Protein AF-A0A2V8II77-F1 (afdb_monomer_lite)

pLDDT: mean 71.61, std 19.33, range [37.06, 95.81]

Structure (mmCIF, N/CA/C/O backbone):
data_AF-A0A2V8II77-F1
#
_entry.id   AF-A0A2V8II77-F1
#
loop_
_atom_site.group_PDB
_atom_site.id
_atom_site.type_symbol
_atom_site.label_atom_id
_atom_site.label_alt_id
_atom_site.label_comp_id
_atom_site.label_asym_id
_atom_site.label_entity_id
_atom_site.label_seq_id
_atom_site.pdbx_PDB_ins_code
_atom_site.Cartn_x
_atom_site.Cartn_y
_atom_site.Cartn_z
_atom_site.occupancy
_atom_site.B_iso_or_equiv
_atom_site.auth_seq_id
_atom_site.auth_comp_id
_atom_site.auth_asym_id
_atom_site.auth_atom_id
_atom_site.pdbx_PDB_model_num
ATOM 1 N N . MET A 1 1 ? 47.648 -25.209 8.181 1.00 37.06 1 MET A N 1
ATOM 2 C CA . MET A 1 1 ? 46.493 -26.092 7.912 1.00 37.06 1 MET A CA 1
ATOM 3 C C . MET A 1 1 ? 45.240 -25.381 8.406 1.00 37.06 1 MET A C 1
ATOM 5 O O . MET A 1 1 ? 44.961 -25.440 9.594 1.00 37.06 1 MET A O 1
ATOM 9 N N . LEU A 1 2 ? 44.551 -24.626 7.545 1.00 41.09 2 LEU A N 1
ATOM 10 C CA . LEU A 1 2 ? 43.281 -23.981 7.899 1.00 41.09 2 LEU A CA 1
ATOM 11 C C . LEU A 1 2 ? 42.142 -24.897 7.456 1.00 41.09 2 LEU A C 1
ATOM 13 O O . LEU 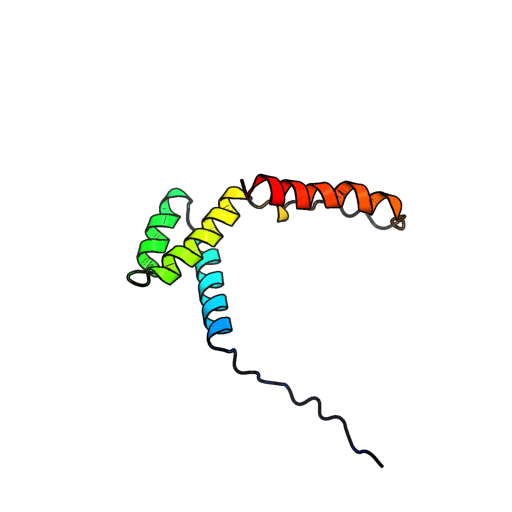A 1 2 ? 42.089 -25.324 6.305 1.00 41.09 2 LEU A O 1
ATOM 17 N N . ARG A 1 3 ? 41.307 -25.261 8.426 1.00 44.78 3 ARG A N 1
ATOM 18 C CA . ARG A 1 3 ? 40.231 -26.239 8.326 1.00 44.78 3 ARG A CA 1
ATOM 19 C C . ARG A 1 3 ? 38.914 -25.486 8.097 1.00 44.78 3 ARG A C 1
ATOM 21 O O . ARG A 1 3 ? 38.556 -24.648 8.909 1.00 44.78 3 ARG A O 1
ATOM 28 N N . ASN A 1 4 ? 38.261 -25.849 6.995 1.00 45.47 4 ASN A N 1
ATOM 29 C CA . ASN A 1 4 ? 36.822 -25.887 6.713 1.00 45.47 4 ASN A CA 1
ATOM 30 C C . ASN A 1 4 ? 35.984 -24.611 6.922 1.00 45.47 4 ASN A C 1
ATOM 32 O O . ASN A 1 4 ? 35.699 -24.204 8.042 1.00 45.47 4 ASN A O 1
ATOM 36 N N . GLY A 1 5 ? 35.499 -24.066 5.799 1.00 53.31 5 GLY A N 1
ATOM 37 C CA . GLY A 1 5 ? 34.389 -23.119 5.752 1.00 53.31 5 GLY A CA 1
ATOM 38 C C . GLY A 1 5 ? 33.069 -23.823 6.051 1.00 53.31 5 GLY A C 1
ATOM 39 O O . GLY A 1 5 ? 32.617 -24.672 5.283 1.00 53.31 5 GLY A O 1
ATOM 40 N N . ASP A 1 6 ? 32.483 -23.458 7.182 1.00 56.97 6 ASP A N 1
ATOM 41 C CA . ASP A 1 6 ? 31.155 -23.855 7.618 1.00 56.97 6 ASP A CA 1
ATOM 42 C C . ASP A 1 6 ? 30.177 -22.738 7.215 1.00 56.97 6 ASP A C 1
ATOM 44 O O . ASP A 1 6 ? 30.089 -21.706 7.879 1.00 56.97 6 ASP A O 1
ATOM 48 N N . TRP A 1 7 ? 29.489 -22.895 6.079 1.00 57.47 7 TRP A N 1
ATOM 49 C CA . TRP A 1 7 ? 28.395 -22.005 5.657 1.00 57.47 7 TRP A CA 1
ATOM 50 C C . TRP A 1 7 ? 27.138 -22.317 6.475 1.00 57.47 7 TRP A C 1
ATOM 52 O O . TRP A 1 7 ? 26.102 -22.712 5.933 1.00 57.47 7 TRP A O 1
ATOM 62 N N . THR A 1 8 ? 27.231 -22.200 7.800 1.00 53.81 8 THR A N 1
ATOM 63 C CA . THR A 1 8 ? 26.074 -22.357 8.675 1.00 53.81 8 THR A CA 1
ATOM 64 C C . THR A 1 8 ? 25.027 -21.334 8.265 1.00 53.81 8 THR A C 1
ATOM 66 O O . THR A 1 8 ? 25.218 -20.122 8.341 1.00 53.81 8 THR A O 1
ATOM 69 N N . ARG A 1 9 ? 23.921 -21.885 7.764 1.00 54.94 9 ARG A N 1
ATOM 70 C CA . ARG A 1 9 ? 22.637 -21.258 7.481 1.00 54.94 9 ARG A CA 1
ATOM 71 C C . ARG A 1 9 ? 22.366 -20.200 8.554 1.00 54.94 9 ARG A C 1
ATOM 73 O O . ARG A 1 9 ? 22.027 -20.544 9.684 1.00 54.94 9 ARG A O 1
ATOM 80 N N . GLN A 1 10 ? 22.576 -18.929 8.218 1.00 51.31 10 GLN A N 1
ATOM 81 C CA . GLN A 1 10 ? 22.186 -17.825 9.081 1.00 51.31 10 GLN A CA 1
ATOM 82 C C . GLN A 1 10 ? 20.663 -17.828 9.120 1.00 51.31 10 GLN A C 1
ATOM 84 O O . GLN A 1 10 ? 20.002 -17.253 8.262 1.00 51.31 10 GLN A O 1
ATOM 89 N N . THR A 1 11 ? 20.089 -18.504 10.110 1.00 55.19 11 THR A N 1
ATOM 90 C CA . THR A 1 11 ? 18.728 -18.213 10.543 1.00 55.19 11 THR A CA 1
ATOM 91 C C . THR A 1 11 ? 18.795 -16.869 11.263 1.00 55.19 11 THR A C 1
ATOM 93 O O . THR A 1 11 ? 18.780 -16.795 12.489 1.00 55.19 11 THR A O 1
ATOM 96 N N . THR A 1 12 ? 18.980 -15.789 10.503 1.00 57.47 12 THR A N 1
ATOM 97 C CA . THR A 1 12 ? 18.729 -14.435 10.983 1.00 57.47 12 THR A CA 1
ATOM 98 C C . THR A 1 12 ? 17.251 -14.378 11.301 1.00 57.47 12 THR A C 1
ATOM 100 O O . THR A 1 12 ? 16.417 -14.371 10.399 1.00 57.47 12 THR A O 1
ATOM 103 N N . VAL A 1 13 ? 16.931 -14.408 12.592 1.00 60.78 13 VAL A N 1
ATOM 104 C CA . VAL A 1 13 ? 15.594 -14.069 13.068 1.00 60.78 13 VAL A CA 1
ATOM 105 C C . VAL A 1 13 ? 15.286 -12.690 12.479 1.00 60.78 13 VAL A C 1
ATOM 107 O O . VAL A 1 13 ? 16.104 -11.782 12.676 1.00 60.78 13 VAL A O 1
ATOM 110 N N . PRO A 1 14 ? 14.209 -12.529 11.690 1.00 61.16 14 PRO A N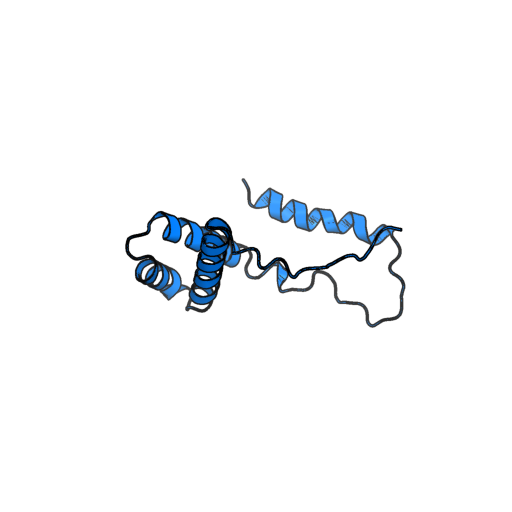 1
ATOM 111 C CA . PRO A 1 14 ? 13.906 -11.244 11.086 1.00 61.16 14 PRO A CA 1
ATOM 112 C C . PRO A 1 14 ? 13.799 -10.212 12.207 1.00 61.16 14 PRO A C 1
ATOM 114 O O . PRO A 1 14 ? 13.105 -10.431 13.202 1.00 61.16 14 PRO A O 1
ATOM 117 N N . SER A 1 15 ? 14.562 -9.127 12.071 1.00 64.38 15 SER A N 1
ATOM 118 C CA . SER A 1 15 ? 14.489 -7.978 12.975 1.00 64.38 15 SER A CA 1
ATOM 119 C C . SER A 1 15 ? 13.047 -7.473 13.030 1.00 64.38 15 SER A C 1
ATOM 121 O O . SER A 1 15 ? 12.326 -7.617 12.044 1.00 64.38 15 SER A O 1
ATOM 123 N N . SER A 1 16 ? 12.635 -6.851 14.136 1.00 69.56 16 SER A N 1
ATOM 124 C CA . SER A 1 16 ? 11.267 -6.334 14.293 1.00 69.56 16 SER A CA 1
ATOM 125 C C . SER A 1 16 ? 10.838 -5.474 13.099 1.00 69.56 16 SER A C 1
ATOM 127 O O . SER A 1 16 ? 9.763 -5.680 12.566 1.00 69.56 16 SER A O 1
ATOM 129 N N . ARG A 1 17 ? 11.747 -4.640 12.572 1.00 67.44 17 ARG A N 1
ATOM 130 C CA . ARG A 1 17 ? 11.488 -3.827 11.372 1.00 67.44 17 ARG A CA 1
ATOM 131 C C . ARG A 1 17 ? 11.164 -4.634 10.115 1.00 67.44 17 ARG A C 1
ATOM 133 O O . ARG A 1 17 ? 10.341 -4.204 9.332 1.00 67.44 17 ARG A O 1
ATOM 140 N N . ALA A 1 18 ? 11.816 -5.777 9.909 1.00 62.81 18 ALA A N 1
ATOM 141 C CA . ALA A 1 18 ? 11.530 -6.614 8.744 1.00 62.81 18 ALA A CA 1
ATOM 142 C C . ALA A 1 18 ? 10.153 -7.285 8.870 1.00 62.81 18 ALA A C 1
ATOM 144 O O . ALA A 1 18 ? 9.460 -7.451 7.877 1.00 62.81 18 ALA A O 1
ATOM 145 N N . GLN A 1 19 ? 9.745 -7.629 10.096 1.00 66.94 19 GLN A N 1
ATOM 146 C CA . GLN A 1 19 ? 8.402 -8.151 10.366 1.00 66.94 19 GLN A CA 1
ATOM 147 C C . GLN A 1 19 ? 7.334 -7.063 10.178 1.00 66.94 19 GLN A C 1
ATOM 149 O O . GLN A 1 19 ? 6.257 -7.354 9.661 1.00 66.94 19 GLN A O 1
ATOM 154 N N . ASP A 1 20 ? 7.650 -5.821 10.557 1.00 82.31 20 ASP A N 1
ATOM 155 C CA . ASP A 1 20 ? 6.792 -4.655 10.329 1.00 82.31 20 ASP A CA 1
ATOM 156 C C . ASP A 1 20 ? 6.635 -4.382 8.818 1.00 82.31 20 ASP A C 1
ATOM 158 O O . ASP A 1 20 ? 5.513 -4.226 8.336 1.00 82.31 20 ASP A O 1
ATOM 162 N N . ASP A 1 21 ? 7.732 -4.426 8.050 1.00 86.31 21 ASP A N 1
ATOM 163 C CA . ASP A 1 21 ? 7.714 -4.260 6.589 1.00 86.31 21 ASP A CA 1
ATOM 164 C C . ASP A 1 21 ? 6.898 -5.369 5.895 1.00 86.31 21 ASP A C 1
ATOM 166 O O . ASP A 1 21 ? 6.057 -5.078 5.043 1.00 86.31 21 ASP A O 1
ATOM 170 N N . ASP A 1 22 ? 7.093 -6.639 6.270 1.00 89.56 22 ASP A N 1
ATOM 171 C CA . ASP A 1 22 ? 6.337 -7.771 5.711 1.00 89.56 22 ASP A CA 1
ATOM 172 C C . ASP A 1 22 ? 4.828 -7.621 5.972 1.00 89.56 22 ASP A C 1
ATOM 174 O O . ASP A 1 22 ? 3.998 -7.868 5.088 1.00 89.56 22 ASP A O 1
ATOM 178 N N . LEU A 1 23 ? 4.458 -7.168 7.176 1.00 92.38 23 LEU A N 1
ATOM 179 C CA . LEU A 1 23 ? 3.073 -6.874 7.527 1.00 92.38 23 LEU A CA 1
ATOM 180 C C . LEU A 1 23 ? 2.504 -5.766 6.634 1.00 92.38 23 LEU A C 1
ATOM 182 O O . LEU A 1 23 ? 1.437 -5.953 6.042 1.00 92.38 23 LEU A O 1
ATOM 186 N N . VAL A 1 24 ? 3.217 -4.644 6.499 1.00 93.12 24 VAL A N 1
ATOM 187 C CA . VAL A 1 24 ? 2.815 -3.524 5.635 1.00 93.12 24 VAL A CA 1
ATOM 188 C C . VAL A 1 24 ? 2.602 -4.007 4.202 1.00 93.12 24 VAL A C 1
ATOM 190 O O . VAL A 1 24 ? 1.540 -3.763 3.629 1.00 93.12 24 VAL A O 1
ATOM 193 N N . MET A 1 25 ? 3.559 -4.746 3.635 1.00 92.81 25 MET A N 1
ATOM 194 C CA . MET A 1 25 ? 3.478 -5.222 2.253 1.00 92.81 25 MET A CA 1
ATOM 195 C C . MET A 1 25 ? 2.309 -6.188 2.035 1.00 92.81 25 MET A C 1
ATOM 197 O O . MET A 1 25 ? 1.599 -6.070 1.035 1.00 92.81 25 MET A O 1
ATOM 201 N N . SER A 1 26 ? 2.043 -7.083 2.992 1.00 94.38 26 SER A N 1
ATOM 202 C CA . SER A 1 26 ? 0.889 -7.987 2.918 1.00 94.38 26 SER A CA 1
ATOM 203 C C . SER A 1 26 ? -0.447 -7.231 2.937 1.00 94.38 26 SER A C 1
ATOM 205 O O . SER A 1 26 ? -1.367 -7.549 2.182 1.00 94.38 26 SER A O 1
ATOM 207 N N . LEU A 1 27 ? -0.556 -6.174 3.748 1.00 95.56 27 LEU A N 1
ATOM 208 C CA . LEU A 1 27 ? -1.756 -5.342 3.818 1.00 95.56 27 LEU A CA 1
ATOM 209 C C . LEU A 1 27 ? -1.956 -4.522 2.544 1.00 95.56 27 LEU A C 1
ATOM 211 O O . LEU A 1 27 ? -3.097 -4.379 2.098 1.00 95.56 27 LEU A O 1
ATOM 215 N N . VAL A 1 28 ? -0.878 -4.015 1.940 1.00 94.31 28 VAL A N 1
ATOM 216 C CA . VAL A 1 28 ? -0.924 -3.319 0.645 1.00 94.31 28 VAL A CA 1
ATOM 217 C C . VAL A 1 28 ? -1.489 -4.240 -0.432 1.00 94.31 28 VAL A C 1
ATOM 219 O O . VAL A 1 28 ? -2.433 -3.854 -1.120 1.00 94.31 28 VAL A O 1
ATOM 222 N N . GLU A 1 29 ? -0.977 -5.467 -0.540 1.00 94.12 29 GLU A N 1
ATOM 223 C CA . GLU A 1 29 ? -1.424 -6.442 -1.540 1.00 94.12 29 GLU A CA 1
ATOM 224 C C . GLU A 1 29 ? -2.922 -6.750 -1.406 1.00 94.12 29 GLU A C 1
ATOM 226 O O . GLU A 1 29 ? -3.683 -6.617 -2.369 1.00 94.12 29 GLU A O 1
ATOM 231 N N . VAL A 1 30 ? -3.379 -7.084 -0.194 1.00 95.81 30 VAL A N 1
ATOM 232 C CA . VAL A 1 30 ? -4.792 -7.421 0.033 1.00 95.81 30 VAL A CA 1
ATOM 233 C C . VAL A 1 30 ? -5.699 -6.200 -0.146 1.00 95.81 30 VAL A C 1
ATOM 235 O O . VAL A 1 30 ? -6.824 -6.339 -0.629 1.00 95.81 30 VAL A O 1
ATOM 238 N N . THR A 1 31 ? -5.222 -4.999 0.195 1.00 95.75 31 THR A N 1
ATOM 239 C CA . THR A 1 31 ? -5.970 -3.754 -0.033 1.00 95.75 31 THR A CA 1
ATOM 240 C C . THR A 1 31 ? -6.106 -3.464 -1.525 1.00 95.75 31 THR A C 1
ATOM 242 O O . THR A 1 31 ? -7.198 -3.143 -1.983 1.00 95.75 31 THR A O 1
ATOM 245 N N . LEU A 1 32 ? -5.043 -3.624 -2.318 1.00 93.69 32 LEU A N 1
ATOM 246 C CA . LEU A 1 32 ? -5.092 -3.417 -3.769 1.00 93.69 32 LEU A CA 1
ATOM 247 C C . LEU A 1 32 ? -5.982 -4.440 -4.484 1.00 93.69 32 LEU A C 1
ATOM 249 O O . LEU A 1 32 ? -6.588 -4.101 -5.503 1.00 93.69 32 LEU A O 1
ATOM 253 N N . ALA A 1 33 ? -6.127 -5.645 -3.929 1.00 94.44 33 ALA A N 1
ATOM 254 C CA . ALA A 1 33 ? -7.067 -6.647 -4.425 1.00 94.44 33 ALA A CA 1
ATOM 255 C C . ALA A 1 33 ? -8.547 -6.257 -4.222 1.00 94.44 33 ALA A C 1
ATOM 257 O O . ALA A 1 33 ? -9.415 -6.794 -4.912 1.00 94.44 33 ALA A O 1
ATOM 258 N N . GLN A 1 34 ? -8.856 -5.317 -3.317 1.00 95.56 34 GLN A N 1
ATOM 259 C CA . GLN A 1 34 ? -10.222 -4.813 -3.147 1.00 95.56 34 GLN A CA 1
ATOM 260 C C . GLN A 1 34 ? -10.626 -3.876 -4.300 1.00 95.56 34 GLN A C 1
ATOM 262 O O . GLN A 1 34 ? -9.776 -3.154 -4.846 1.00 95.56 34 GLN A O 1
ATOM 267 N N . PRO A 1 35 ? -11.932 -3.798 -4.633 1.00 94.44 35 PRO A N 1
ATOM 268 C CA . PRO A 1 35 ? -12.460 -2.767 -5.522 1.00 94.44 35 PRO A CA 1
ATOM 269 C C . PRO A 1 35 ? -12.056 -1.374 -5.040 1.00 94.44 35 PRO A C 1
ATOM 271 O O . PRO A 1 35 ? -12.111 -1.095 -3.844 1.00 94.44 35 PRO A O 1
ATOM 274 N N . LYS A 1 36 ? -11.697 -0.472 -5.962 1.00 90.50 36 LYS A N 1
ATOM 275 C CA . LYS A 1 36 ? -11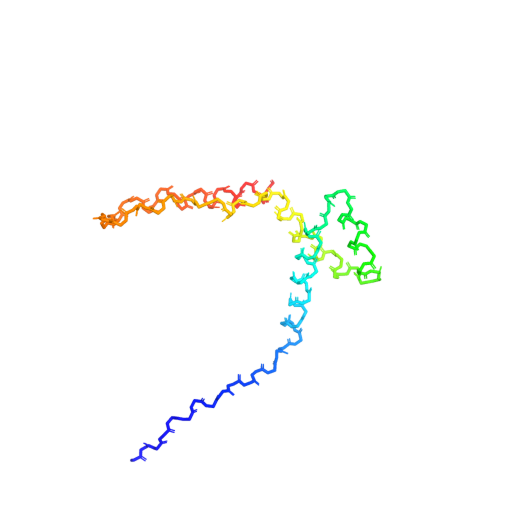.165 0.864 -5.628 1.00 90.50 36 LYS A CA 1
ATOM 276 C C . LYS A 1 36 ? -12.042 1.637 -4.634 1.00 90.50 36 LYS A C 1
ATOM 278 O O . LYS A 1 36 ? -11.528 2.307 -3.747 1.00 90.50 36 LYS A O 1
ATOM 283 N N . GLN A 1 37 ? -13.362 1.512 -4.754 1.00 93.81 37 GLN A N 1
ATOM 284 C CA . GLN A 1 37 ? -14.334 2.175 -3.881 1.00 93.81 37 GLN A CA 1
ATOM 285 C C . GLN A 1 37 ? -14.363 1.601 -2.453 1.00 93.81 37 GLN A C 1
ATOM 287 O O . GLN A 1 37 ? -14.825 2.272 -1.533 1.00 93.81 37 GLN A O 1
ATOM 292 N N . GLU A 1 38 ? -13.883 0.373 -2.259 1.00 95.25 38 GLU A N 1
ATOM 293 C CA . GLU A 1 38 ? -13.912 -0.350 -0.985 1.00 95.25 38 GLU A CA 1
ATOM 294 C C . GLU A 1 38 ? -12.574 -0.301 -0.236 1.00 95.25 38 GLU A C 1
ATOM 296 O O . GLU A 1 38 ? -12.555 -0.526 0.973 1.00 95.25 38 GLU A O 1
ATOM 301 N N . ARG A 1 39 ? -11.472 0.057 -0.911 1.00 94.56 39 ARG A N 1
ATOM 302 C CA . ARG A 1 39 ? -10.102 0.054 -0.358 1.00 94.56 39 ARG A CA 1
ATOM 303 C C . ARG A 1 39 ? -9.956 0.856 0.928 1.00 94.56 39 ARG A C 1
ATOM 305 O O . ARG A 1 39 ? -9.446 0.328 1.907 1.00 94.56 39 ARG A O 1
ATOM 312 N N . GLU A 1 40 ? -10.446 2.095 0.952 1.00 92.31 40 GLU A N 1
ATOM 313 C CA . GLU A 1 40 ? -10.358 2.964 2.136 1.00 92.31 40 GLU A CA 1
ATOM 314 C C . GLU A 1 40 ? -11.103 2.342 3.327 1.00 92.31 40 GLU A C 1
ATOM 316 O O . GLU A 1 40 ? -10.587 2.277 4.440 1.00 92.31 40 GLU A O 1
ATOM 321 N N . ARG A 1 41 ? -12.309 1.816 3.078 1.00 94.19 41 ARG A N 1
ATOM 322 C CA . ARG A 1 41 ? -13.139 1.183 4.108 1.00 94.19 41 ARG A CA 1
ATOM 323 C C . ARG A 1 41 ? -12.504 -0.106 4.621 1.00 94.19 41 ARG A C 1
ATOM 325 O O . ARG A 1 41 ? -12.514 -0.343 5.828 1.00 94.19 41 ARG A O 1
ATOM 332 N N . TYR A 1 42 ? -11.966 -0.922 3.717 1.00 94.81 42 TYR A N 1
ATOM 333 C CA . TYR A 1 42 ? -11.224 -2.126 4.062 1.00 94.81 42 TYR A CA 1
ATOM 334 C C . TYR A 1 42 ? -10.018 -1.770 4.931 1.00 94.81 42 TYR A C 1
ATOM 336 O O . TYR A 1 42 ? -9.898 -2.292 6.039 1.00 94.81 42 TYR A O 1
ATOM 344 N N . LEU A 1 43 ? -9.201 -0.810 4.492 1.00 93.31 43 LEU A N 1
ATOM 345 C CA . LEU A 1 43 ? -7.997 -0.392 5.198 1.00 93.31 43 LEU A CA 1
ATOM 346 C C . LEU A 1 43 ? -8.312 0.147 6.600 1.00 93.31 43 LEU A C 1
ATOM 348 O O . LEU A 1 43 ? -7.682 -0.254 7.576 1.00 93.31 43 LEU A O 1
ATOM 352 N N . SER A 1 44 ? -9.350 0.980 6.735 1.00 92.62 44 SER A N 1
ATOM 353 C CA . SER A 1 44 ? -9.825 1.436 8.047 1.00 92.62 44 SER A CA 1
ATOM 354 C C . SER A 1 44 ? -10.277 0.280 8.944 1.00 92.62 44 SER A C 1
ATOM 356 O O . SER A 1 44 ? -10.073 0.335 10.154 1.00 92.62 44 SER A O 1
ATOM 358 N N . SER A 1 45 ? -10.878 -0.771 8.379 1.00 92.94 45 SER A N 1
ATOM 359 C CA . SER A 1 45 ? -11.345 -1.921 9.161 1.00 92.94 45 SER A CA 1
ATOM 360 C C . SER A 1 45 ? -10.209 -2.810 9.672 1.00 92.94 45 SER A C 1
ATOM 362 O O . SER A 1 45 ? -10.285 -3.281 10.805 1.00 92.94 45 SER A O 1
ATOM 364 N N . VAL A 1 46 ? -9.152 -3.009 8.876 1.00 92.50 46 VAL A N 1
ATOM 365 C CA . VAL A 1 46 ? -8.025 -3.887 9.238 1.00 92.50 46 VAL A CA 1
ATOM 366 C C . VAL A 1 46 ? -6.974 -3.183 10.088 1.00 92.50 46 VAL A C 1
ATOM 368 O O . VAL A 1 46 ? -6.395 -3.812 10.968 1.00 92.50 46 VAL A O 1
ATOM 371 N N . CYS A 1 47 ? -6.763 -1.879 9.888 1.00 90.06 47 CYS A N 1
ATOM 372 C CA . CYS A 1 47 ? -5.847 -1.099 10.721 1.00 90.06 47 CYS A CA 1
ATOM 373 C C . CYS A 1 47 ? -6.485 -0.667 12.048 1.00 90.06 47 CYS A C 1
ATOM 375 O O . CYS A 1 47 ? -5.761 -0.408 13.004 1.00 90.06 47 CYS A O 1
ATOM 377 N N . ALA A 1 48 ? -7.820 -0.619 12.136 1.00 80.81 48 ALA A N 1
ATOM 378 C CA . ALA A 1 48 ? -8.602 -0.291 13.331 1.00 80.81 48 ALA A CA 1
ATOM 379 C C . ALA A 1 48 ? -8.118 0.960 14.106 1.00 80.81 48 ALA A C 1
ATOM 381 O O . ALA A 1 48 ? -8.633 2.052 13.881 1.00 80.81 48 ALA A O 1
ATOM 382 N N . GLN A 1 49 ? -7.172 0.795 15.043 1.00 80.62 49 GLN A N 1
ATOM 383 C CA . GLN A 1 49 ? -6.620 1.838 15.927 1.00 80.62 49 GLN A CA 1
ATOM 384 C C . GLN A 1 49 ? -5.147 2.168 15.653 1.00 80.62 49 GLN A C 1
ATOM 386 O O . GLN A 1 49 ? -4.628 3.135 16.211 1.00 80.62 49 GLN A O 1
ATOM 391 N N . ASP A 1 50 ? -4.471 1.394 14.806 1.00 90.50 50 ASP A N 1
ATOM 392 C CA . ASP A 1 50 ? -3.094 1.672 14.431 1.00 90.50 50 ASP A CA 1
ATOM 393 C C . ASP A 1 50 ? -3.063 2.726 13.318 1.00 90.50 50 ASP A C 1
ATOM 395 O O . ASP A 1 50 ? -3.134 2.439 12.119 1.00 90.50 50 ASP A O 1
ATOM 399 N N . SER A 1 51 ? -3.015 3.990 13.743 1.00 88.81 51 SER A N 1
ATOM 400 C CA . SER A 1 51 ? -2.997 5.132 12.833 1.00 88.81 51 SER A CA 1
ATOM 401 C C . SER A 1 51 ? -1.709 5.238 12.026 1.00 88.81 51 SER A C 1
ATOM 403 O O . SER A 1 51 ? -1.724 5.853 10.961 1.00 88.81 51 SER A O 1
ATOM 405 N N . GLU A 1 52 ? -0.597 4.703 12.532 1.00 90.75 52 GLU A N 1
ATOM 406 C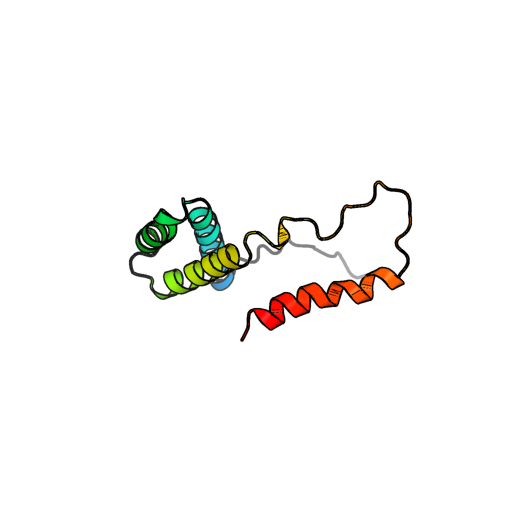 CA . GLU A 1 52 ? 0.681 4.757 11.823 1.00 90.75 52 GLU A CA 1
ATOM 407 C C . GLU A 1 52 ? 0.711 3.697 10.725 1.00 90.75 52 GLU A C 1
ATOM 409 O O . GLU A 1 52 ? 0.953 4.042 9.568 1.00 90.75 52 GLU A O 1
ATOM 414 N N . LEU A 1 53 ? 0.297 2.465 11.039 1.00 91.56 53 LEU A N 1
ATOM 415 C CA . LEU A 1 53 ? 0.124 1.405 10.047 1.00 91.56 53 LEU A CA 1
ATOM 416 C C . LEU A 1 53 ? -0.870 1.812 8.950 1.00 91.56 53 LEU A C 1
ATOM 418 O O . LEU A 1 53 ? -0.607 1.613 7.764 1.00 91.56 53 LEU A O 1
ATOM 422 N N . PHE A 1 54 ? -1.988 2.448 9.324 1.00 93.25 54 PHE A N 1
ATOM 423 C CA . PHE A 1 54 ? -2.958 2.967 8.358 1.00 93.25 54 PHE A CA 1
ATOM 424 C C . PHE A 1 54 ? -2.321 3.964 7.382 1.00 93.25 54 PHE A C 1
ATOM 426 O O . PHE A 1 54 ? -2.505 3.846 6.170 1.00 93.25 54 PHE A O 1
ATOM 433 N N . LYS A 1 55 ? -1.569 4.951 7.890 1.00 92.50 55 LYS A N 1
ATOM 434 C CA . LYS A 1 55 ? -0.903 5.962 7.050 1.00 92.50 55 LYS A CA 1
ATOM 435 C C . LYS A 1 55 ? 0.118 5.326 6.118 1.00 92.50 55 LYS A C 1
ATOM 437 O O . LYS A 1 55 ? 0.220 5.731 4.961 1.00 92.50 55 LYS A O 1
ATOM 442 N N . GLU A 1 56 ? 0.872 4.361 6.623 1.00 93.38 56 GLU A N 1
ATOM 443 C CA . GLU A 1 56 ? 1.934 3.715 5.869 1.00 93.38 56 GLU A CA 1
ATOM 444 C C . GLU A 1 56 ? 1.383 2.861 4.726 1.00 93.38 56 GLU A C 1
ATOM 446 O O . GLU A 1 56 ? 1.748 3.078 3.569 1.00 93.38 56 GLU A O 1
ATOM 451 N N . VAL A 1 57 ? 0.422 1.977 5.005 1.00 94.69 57 VAL A N 1
ATOM 452 C CA . VAL A 1 57 ? -0.228 1.161 3.969 1.00 94.69 57 VAL A CA 1
ATOM 453 C C . VAL A 1 57 ? -0.958 2.049 2.956 1.00 94.69 57 VAL A C 1
ATOM 455 O O . VAL A 1 57 ? -0.820 1.846 1.748 1.00 94.69 57 VAL A O 1
ATOM 458 N N . ARG A 1 58 ? -1.673 3.088 3.416 1.00 94.44 58 ARG A N 1
ATOM 459 C CA . ARG A 1 58 ? -2.358 4.050 2.537 1.00 94.44 58 ARG A CA 1
ATOM 460 C C . ARG A 1 58 ? -1.391 4.715 1.564 1.00 94.44 58 ARG A C 1
ATOM 462 O O . ARG A 1 58 ? -1.700 4.816 0.381 1.00 94.44 58 ARG A O 1
ATOM 469 N N . LYS A 1 59 ? -0.217 5.137 2.039 1.00 93.19 59 LYS A N 1
ATOM 470 C CA . LYS A 1 59 ? 0.805 5.774 1.203 1.00 93.19 59 LYS A CA 1
ATOM 471 C C . LYS A 1 59 ? 1.242 4.863 0.053 1.00 93.19 59 LYS A C 1
ATOM 473 O O . LYS A 1 59 ? 1.351 5.333 -1.077 1.00 93.19 59 LYS A O 1
ATOM 478 N N . TYR A 1 60 ? 1.474 3.579 0.320 1.00 91.88 60 TYR A N 1
ATOM 479 C CA . TYR A 1 60 ? 1.843 2.619 -0.724 1.00 91.88 60 TYR A CA 1
ATOM 480 C C . TYR A 1 60 ? 0.696 2.356 -1.705 1.00 91.88 60 TYR A C 1
ATOM 482 O O . TYR A 1 60 ? 0.918 2.351 -2.913 1.00 91.88 60 TYR A O 1
ATOM 490 N N . VAL A 1 61 ? -0.539 2.224 -1.214 1.00 92.19 61 VAL A N 1
ATOM 491 C CA . VAL A 1 61 ? -1.725 2.069 -2.072 1.00 92.19 61 VAL A CA 1
ATOM 492 C C . VAL A 1 61 ? -1.906 3.285 -2.989 1.00 92.19 61 VAL A C 1
ATOM 494 O O . VAL A 1 61 ? -2.091 3.121 -4.191 1.00 92.19 61 VAL A O 1
ATOM 497 N N . GLU A 1 62 ? -1.786 4.508 -2.464 1.00 90.88 62 GLU A N 1
ATOM 498 C CA . GLU A 1 62 ? -1.853 5.744 -3.258 1.00 90.88 62 GLU A CA 1
ATOM 499 C C . GLU A 1 62 ? -0.737 5.817 -4.310 1.00 90.88 62 GLU A C 1
ATOM 501 O O . GLU A 1 62 ? -0.943 6.326 -5.415 1.00 90.88 62 GLU A O 1
ATOM 506 N N . TRP A 1 63 ? 0.454 5.308 -3.988 1.00 88.81 63 TRP A N 1
ATOM 507 C CA . TRP A 1 63 ? 1.555 5.231 -4.942 1.00 88.81 63 TRP A CA 1
ATOM 508 C C . TRP A 1 63 ? 1.251 4.271 -6.085 1.00 88.81 63 TRP A C 1
ATOM 510 O O . TRP A 1 63 ? 1.417 4.672 -7.236 1.00 88.81 63 TRP A O 1
ATOM 520 N N . GLU A 1 64 ? 0.762 3.069 -5.792 1.00 88.12 64 GLU A N 1
ATOM 521 C CA . GLU A 1 64 ? 0.363 2.104 -6.818 1.00 88.12 64 GLU A CA 1
ATOM 522 C C . GLU A 1 64 ? -0.795 2.627 -7.672 1.00 88.12 64 GLU A C 1
ATOM 524 O O . GLU A 1 64 ? -0.750 2.530 -8.894 1.00 88.12 64 GLU A O 1
ATOM 529 N N . GLU A 1 65 ? -1.794 3.278 -7.074 1.00 87.00 65 GLU A N 1
ATOM 530 C CA . GLU A 1 65 ? -2.905 3.876 -7.823 1.00 87.00 65 GLU A CA 1
ATOM 531 C C . GLU A 1 65 ? -2.477 5.026 -8.736 1.00 87.00 65 GLU A C 1
ATOM 533 O O . GLU A 1 65 ? -3.044 5.210 -9.811 1.00 87.00 65 GLU A O 1
ATOM 538 N N . ARG A 1 66 ? -1.494 5.821 -8.308 1.00 84.12 66 ARG A N 1
ATOM 539 C CA . ARG A 1 66 ? -0.947 6.923 -9.106 1.00 84.12 66 ARG A CA 1
ATOM 540 C C . ARG A 1 66 ? -0.014 6.423 -10.204 1.00 84.12 66 ARG A C 1
ATOM 542 O O . ARG A 1 66 ? 0.081 7.060 -11.250 1.00 84.12 66 ARG A O 1
ATOM 549 N N . MET A 1 67 ? 0.705 5.333 -9.946 1.00 81.94 67 MET A N 1
ATOM 550 C CA . MET A 1 67 ? 1.552 4.688 -10.941 1.00 81.94 67 MET A CA 1
ATOM 551 C C . MET A 1 67 ? 0.733 3.830 -11.910 1.00 81.94 67 MET A C 1
ATOM 553 O O . MET A 1 67 ? 1.200 3.609 -13.019 1.00 81.94 67 MET A O 1
ATOM 557 N N . ASP A 1 68 ? -0.471 3.392 -11.533 1.00 80.50 68 ASP A N 1
ATOM 558 C CA . ASP A 1 68 ? -1.380 2.567 -12.344 1.00 80.50 68 ASP A CA 1
ATOM 559 C C . ASP A 1 68 ? -0.659 1.379 -13.002 1.00 80.50 68 ASP A C 1
ATOM 561 O O . ASP A 1 68 ? -0.784 1.108 -14.194 1.00 80.50 68 ASP A O 1
ATOM 565 N N . GLY A 1 69 ? 0.201 0.707 -12.230 1.00 70.06 69 GLY A N 1
ATOM 566 C CA . GLY A 1 69 ? 0.999 -0.398 -12.752 1.00 70.06 69 GLY A CA 1
ATOM 567 C C . GLY A 1 69 ? 2.058 0.024 -13.775 1.00 70.06 69 GLY A C 1
ATOM 568 O O . GLY A 1 69 ? 2.397 -0.765 -14.649 1.00 70.06 69 GLY A O 1
ATOM 569 N N . PHE A 1 70 ? 2.624 1.231 -13.662 1.00 68.62 70 PHE A N 1
ATOM 570 C CA . PHE A 1 70 ? 3.683 1.779 -14.530 1.00 68.62 70 PHE A CA 1
ATOM 571 C C . PHE A 1 70 ? 4.842 0.808 -14.836 1.00 68.62 70 PHE A C 1
ATOM 573 O O . PHE A 1 70 ? 5.485 0.932 -15.876 1.00 68.62 70 PHE A O 1
ATOM 580 N N . LEU A 1 71 ? 5.127 -0.146 -13.942 1.00 66.38 71 LEU A N 1
ATOM 581 C CA . LEU A 1 71 ? 6.181 -1.157 -14.106 1.00 66.38 71 LEU A CA 1
ATOM 582 C C . LEU A 1 71 ? 5.684 -2.530 -14.596 1.00 66.38 71 LEU A C 1
ATOM 584 O O . LEU A 1 71 ? 6.506 -3.412 -14.835 1.00 66.38 71 LEU A O 1
ATOM 588 N N . LEU A 1 72 ? 4.372 -2.724 -14.741 1.00 66.56 72 LEU A N 1
ATOM 589 C CA . LEU A 1 72 ? 3.775 -3.952 -15.275 1.00 66.56 72 LEU A CA 1
ATOM 590 C C . LEU A 1 72 ? 3.830 -4.008 -16.805 1.00 66.56 72 LEU A C 1
ATOM 592 O O . LEU A 1 72 ? 3.804 -5.103 -17.363 1.00 66.56 72 LEU A O 1
ATOM 596 N N . ASP A 1 73 ? 3.939 -2.859 -17.479 1.00 63.81 73 ASP A N 1
ATOM 597 C CA . ASP A 1 73 ? 4.212 -2.809 -18.916 1.00 63.81 73 ASP A CA 1
ATOM 598 C C . ASP A 1 73 ? 5.733 -2.846 -19.160 1.00 63.81 73 ASP A C 1
ATOM 600 O O . ASP A 1 73 ? 6.458 -1.943 -18.714 1.00 63.81 73 ASP A O 1
ATOM 604 N N . PRO A 1 74 ? 6.267 -3.881 -19.838 1.00 64.06 74 PRO A N 1
ATOM 605 C CA . PRO A 1 74 ? 7.686 -3.963 -20.134 1.00 64.06 74 PRO A CA 1
ATOM 606 C C . PRO A 1 74 ? 8.148 -2.735 -20.922 1.00 64.06 74 PRO A C 1
ATOM 608 O O . PRO A 1 74 ? 7.787 -2.531 -22.079 1.00 64.06 74 PRO A O 1
ATOM 611 N N . LEU A 1 75 ? 9.063 -1.952 -20.339 1.00 60.66 75 LEU A N 1
ATOM 612 C CA . LEU A 1 75 ? 9.676 -0.797 -21.016 1.00 60.66 75 LEU A CA 1
ATOM 613 C C . LEU A 1 75 ? 10.412 -1.177 -22.317 1.00 60.66 75 LEU A C 1
ATOM 615 O O . LEU A 1 75 ? 10.774 -0.298 -23.109 1.00 60.66 75 LEU A O 1
ATOM 619 N N . TYR A 1 76 ? 10.660 -2.471 -22.521 1.00 60.12 76 TYR A N 1
ATOM 620 C CA . TYR A 1 76 ? 11.225 -3.061 -23.722 1.00 60.12 76 TYR A CA 1
ATOM 621 C C . TYR A 1 76 ? 10.412 -4.304 -24.082 1.00 60.12 76 TYR A C 1
ATOM 623 O O . TYR A 1 76 ? 10.263 -5.208 -23.262 1.00 60.12 76 TYR A O 1
ATOM 631 N N . SER A 1 77 ? 9.963 -4.403 -25.331 1.00 61.62 77 SER A N 1
ATOM 632 C CA . SER A 1 77 ? 9.689 -5.711 -25.919 1.00 61.62 77 SER A CA 1
ATOM 633 C C . SER A 1 77 ? 11.022 -6.446 -25.942 1.00 61.62 77 SER A C 1
ATOM 635 O O . SER A 1 77 ? 11.965 -5.950 -26.556 1.00 61.62 77 SER A O 1
ATOM 637 N N . GLN A 1 78 ? 11.144 -7.572 -25.241 1.00 54.31 78 GLN A N 1
ATOM 638 C CA . GLN A 1 78 ? 12.346 -8.390 -25.346 1.00 54.31 78 GLN A CA 1
ATOM 639 C C . GLN A 1 78 ? 12.464 -8.799 -26.824 1.00 54.31 78 GLN A C 1
ATOM 641 O O . GLN A 1 78 ? 11.571 -9.500 -27.311 1.00 54.31 78 GLN A O 1
ATOM 646 N N . PRO A 1 79 ? 13.469 -8.321 -27.586 1.00 55.53 79 PRO A N 1
ATOM 647 C CA . PRO A 1 79 ? 13.586 -8.724 -28.975 1.00 55.53 79 PRO A CA 1
ATOM 648 C C . PRO A 1 79 ? 13.763 -10.240 -28.983 1.00 55.53 79 PRO A C 1
ATOM 650 O O . PRO A 1 79 ? 14.602 -10.767 -28.246 1.00 55.53 79 PRO A O 1
ATOM 653 N N . CYS A 1 80 ? 12.937 -10.944 -29.765 1.00 53.28 80 CYS A N 1
ATOM 654 C CA . CYS A 1 80 ? 13.110 -12.371 -29.999 1.00 53.28 80 CYS A CA 1
ATOM 655 C C . CYS A 1 80 ? 14.583 -12.608 -30.355 1.00 53.28 80 CYS A C 1
ATOM 657 O O . CYS A 1 80 ? 15.085 -12.051 -31.328 1.00 53.28 80 CYS A O 1
ATOM 659 N N . SER A 1 81 ? 15.256 -13.348 -29.473 1.00 60.03 81 SER A N 1
ATOM 660 C CA . SER A 1 81 ? 16.691 -13.633 -29.440 1.00 60.03 81 SER A CA 1
ATOM 661 C C . SER A 1 81 ? 17.377 -13.586 -30.813 1.00 60.03 81 SER A C 1
ATOM 663 O O . SER A 1 81 ? 17.020 -14.350 -31.709 1.00 60.03 81 SER A O 1
ATOM 665 N N . GLY A 1 82 ? 18.390 -12.721 -30.957 1.00 53.12 82 GLY A N 1
ATOM 666 C CA . GLY A 1 82 ? 19.286 -12.759 -32.118 1.00 53.12 82 GLY A CA 1
ATOM 667 C C . GLY A 1 82 ? 20.243 -11.579 -32.312 1.00 53.12 82 GLY A C 1
ATOM 668 O O . GLY A 1 82 ? 21.242 -11.743 -33.005 1.00 53.12 82 GLY A O 1
ATOM 669 N N . ALA A 1 83 ? 20.000 -10.411 -31.712 1.00 55.50 83 ALA A N 1
ATOM 670 C CA . ALA A 1 83 ? 20.884 -9.253 -31.870 1.00 55.50 83 ALA A CA 1
ATOM 671 C C . ALA A 1 83 ? 21.445 -8.801 -30.518 1.00 55.50 83 ALA A C 1
ATOM 673 O O . ALA A 1 83 ? 20.698 -8.437 -29.611 1.00 55.50 83 ALA A O 1
ATOM 674 N N . ALA A 1 84 ? 22.772 -8.843 -30.388 1.00 56.81 84 ALA A N 1
ATOM 675 C CA . ALA A 1 84 ? 23.485 -8.285 -29.250 1.00 56.81 84 ALA A CA 1
ATOM 676 C C . ALA A 1 84 ? 23.165 -6.787 -29.130 1.00 56.81 84 ALA A C 1
ATOM 678 O O . ALA A 1 84 ? 23.368 -6.028 -30.078 1.00 56.81 84 ALA A O 1
ATOM 679 N N . LEU A 1 85 ? 22.655 -6.373 -27.969 1.00 51.97 85 LEU A N 1
ATOM 680 C CA . LEU A 1 85 ? 22.388 -4.969 -27.669 1.00 51.97 85 LEU A CA 1
ATOM 681 C C . LEU A 1 85 ? 23.713 -4.197 -27.742 1.00 51.97 85 LEU A C 1
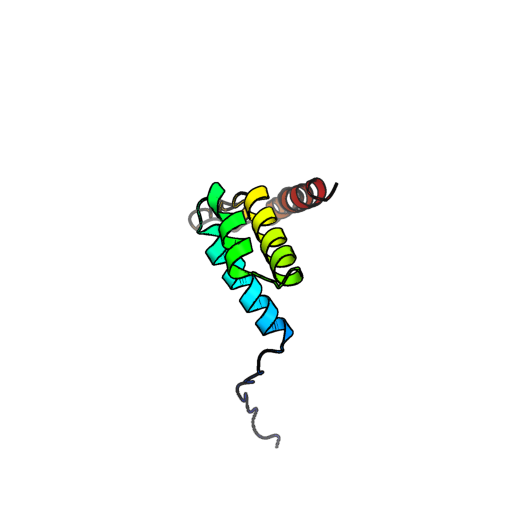ATOM 683 O O . LEU A 1 85 ? 24.643 -4.486 -26.988 1.00 51.97 85 LEU A O 1
ATOM 687 N N . THR A 1 86 ? 23.821 -3.232 -28.657 1.00 59.50 86 THR A N 1
ATOM 688 C CA . THR A 1 86 ? 24.984 -2.337 -28.700 1.00 59.50 86 THR A CA 1
ATOM 689 C C . THR A 1 86 ? 24.746 -1.149 -27.768 1.00 59.50 86 THR A C 1
ATOM 691 O O . THR A 1 86 ? 23.630 -0.651 -27.628 1.00 59.50 86 THR A O 1
ATOM 694 N N . ALA A 1 87 ? 25.812 -0.699 -27.102 1.00 56.19 87 ALA A N 1
ATOM 695 C CA . ALA A 1 87 ? 25.781 0.221 -25.965 1.00 56.19 87 ALA A CA 1
ATOM 696 C C . ALA A 1 87 ? 25.080 1.600 -26.130 1.00 56.19 87 ALA A C 1
ATOM 698 O O . ALA A 1 87 ? 24.694 2.146 -25.093 1.00 56.19 87 ALA A O 1
ATOM 699 N N . PRO A 1 88 ? 24.878 2.212 -27.322 1.00 51.31 88 PRO A N 1
ATOM 700 C CA . PRO A 1 88 ? 24.317 3.567 -27.364 1.00 51.31 88 PRO A CA 1
ATOM 701 C C . PRO A 1 88 ? 22.805 3.676 -27.078 1.00 51.31 88 PRO A C 1
ATOM 703 O O . PRO A 1 88 ? 22.342 4.779 -26.810 1.00 51.31 88 PRO A O 1
ATOM 706 N N . GLU A 1 89 ? 22.027 2.587 -27.053 1.00 51.34 89 GLU A N 1
ATOM 707 C CA . GLU A 1 89 ? 20.572 2.660 -26.782 1.00 51.34 89 GLU A CA 1
ATOM 708 C C . GLU A 1 89 ? 20.203 2.803 -25.290 1.00 51.34 89 GLU A C 1
ATOM 710 O O . GLU A 1 89 ? 19.064 3.124 -24.945 1.00 51.34 89 GLU A O 1
ATOM 715 N N . PHE A 1 90 ? 21.159 2.588 -24.382 1.00 51.25 90 PHE A N 1
ATOM 716 C CA . PHE A 1 90 ? 20.903 2.557 -22.937 1.00 51.25 90 PHE A CA 1
ATOM 717 C C . PHE A 1 90 ? 20.765 3.957 -22.307 1.00 51.25 90 PHE A C 1
ATOM 719 O O . PHE A 1 90 ? 20.051 4.137 -21.318 1.00 51.25 90 PHE A O 1
ATOM 726 N N . VAL A 1 91 ? 21.425 4.971 -22.878 1.00 53.09 91 VAL A N 1
ATOM 727 C CA . VAL A 1 91 ? 21.627 6.273 -22.212 1.00 53.09 91 VAL A CA 1
ATOM 728 C C . VAL A 1 91 ? 20.431 7.225 -22.381 1.00 53.09 91 VAL A C 1
ATOM 730 O O . VAL A 1 91 ? 20.125 7.985 -21.464 1.00 53.09 91 VAL A O 1
ATOM 733 N N . ASP A 1 92 ? 19.673 7.136 -23.478 1.00 50.94 92 ASP A N 1
ATOM 734 C CA . ASP A 1 92 ? 18.531 8.037 -23.721 1.00 50.94 92 ASP A CA 1
ATOM 735 C C . ASP A 1 92 ? 17.273 7.684 -22.907 1.00 50.94 92 ASP A C 1
ATOM 737 O O . ASP A 1 92 ? 16.457 8.554 -22.583 1.00 50.94 92 ASP A O 1
ATOM 741 N N . LYS A 1 93 ? 17.098 6.413 -22.526 1.00 46.25 93 LYS A N 1
ATOM 742 C CA . LYS A 1 93 ? 15.835 5.928 -21.939 1.00 46.25 93 LYS A CA 1
ATOM 743 C C . LYS A 1 93 ? 15.808 5.952 -20.409 1.00 46.25 93 LYS A C 1
ATOM 745 O O . LYS A 1 93 ? 14.739 6.160 -19.832 1.00 46.25 93 LYS A O 1
ATOM 750 N N . ALA A 1 94 ? 16.969 5.869 -19.749 1.00 49.28 94 ALA A N 1
ATOM 751 C CA . ALA A 1 94 ? 17.106 6.056 -18.296 1.00 49.28 94 ALA A CA 1
ATOM 752 C C . ALA A 1 94 ? 16.586 7.430 -17.824 1.00 49.28 94 ALA A C 1
ATOM 754 O O . ALA A 1 94 ? 16.094 7.584 -16.705 1.00 49.28 94 ALA A O 1
ATOM 755 N N . ARG A 1 95 ? 16.594 8.422 -18.723 1.00 49.03 95 ARG A N 1
ATOM 756 C CA . ARG A 1 95 ? 16.047 9.758 -18.481 1.00 49.03 95 ARG A CA 1
ATOM 757 C C . ARG A 1 95 ? 14.527 9.758 -18.240 1.00 49.03 95 ARG A C 1
ATOM 759 O O . ARG A 1 95 ? 14.052 10.630 -17.522 1.00 49.03 95 ARG A O 1
ATOM 766 N N . ARG A 1 96 ? 13.752 8.794 -18.769 1.00 49.88 96 ARG A N 1
ATOM 767 C CA . ARG A 1 96 ? 12.281 8.722 -18.573 1.00 49.88 96 ARG A CA 1
ATOM 768 C C . ARG A 1 96 ? 11.887 8.189 -17.192 1.00 49.88 96 ARG A C 1
ATOM 770 O O . ARG A 1 96 ? 10.939 8.708 -16.614 1.00 49.88 96 ARG A O 1
ATOM 777 N N . ILE A 1 97 ? 12.648 7.244 -16.635 1.00 52.34 97 ILE A N 1
ATOM 778 C CA . ILE A 1 97 ? 12.455 6.742 -15.260 1.00 52.34 97 ILE A CA 1
ATOM 779 C C . ILE A 1 97 ? 12.700 7.880 -14.254 1.00 52.34 97 ILE A C 1
ATOM 781 O O . ILE A 1 97 ? 11.871 8.141 -13.384 1.00 52.34 97 ILE A O 1
ATOM 785 N N . LEU A 1 98 ? 13.789 8.635 -14.444 1.00 50.59 98 LEU A N 1
ATOM 786 C CA . LEU A 1 98 ? 14.120 9.809 -13.629 1.00 50.59 98 LEU A CA 1
ATOM 787 C C . LEU A 1 98 ? 13.138 10.976 -13.819 1.00 50.59 98 LEU A C 1
ATOM 789 O O . LEU A 1 98 ? 12.834 11.668 -12.854 1.00 50.59 98 LEU A O 1
ATOM 793 N N . LEU A 1 99 ? 12.603 11.193 -15.026 1.00 50.38 99 LEU A N 1
ATOM 794 C CA . LEU A 1 99 ? 11.619 12.253 -15.281 1.00 50.38 99 LEU A CA 1
ATOM 795 C C . LEU A 1 99 ? 10.237 11.946 -14.692 1.00 50.38 99 LEU A C 1
ATOM 797 O O . LEU A 1 99 ? 9.595 12.877 -14.219 1.00 50.38 99 LEU A O 1
ATOM 801 N N . CYS A 1 100 ? 9.787 10.687 -14.666 1.00 41.75 100 CYS A N 1
ATOM 802 C CA . CYS A 1 100 ? 8.562 10.312 -13.952 1.00 41.75 100 CYS A CA 1
ATOM 803 C C . CYS A 1 100 ? 8.734 10.454 -12.432 1.00 41.75 100 CYS A C 1
ATOM 805 O O . CYS A 1 100 ? 7.865 11.031 -11.788 1.00 41.75 100 CYS A O 1
ATOM 807 N N . ALA A 1 101 ? 9.880 10.053 -11.869 1.00 46.50 101 ALA A N 1
ATOM 808 C CA . ALA A 1 101 ? 10.182 10.293 -10.455 1.00 46.50 101 ALA A CA 1
ATOM 809 C C . ALA A 1 101 ? 10.276 11.798 -10.118 1.00 46.50 101 ALA A C 1
ATOM 811 O O . ALA A 1 101 ? 9.732 12.242 -9.112 1.00 46.50 101 ALA A O 1
ATOM 812 N N . ALA A 1 102 ? 10.894 12.611 -10.983 1.00 43.50 102 ALA A N 1
ATOM 813 C 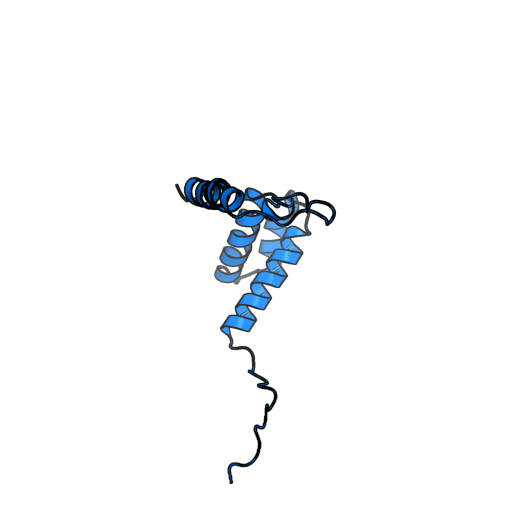CA . ALA A 1 102 ? 11.065 14.049 -10.757 1.00 43.50 102 ALA A CA 1
ATOM 814 C C . ALA A 1 102 ? 9.776 14.875 -10.937 1.00 43.50 102 ALA A C 1
ATOM 816 O O . ALA A 1 102 ? 9.651 15.935 -10.332 1.00 43.50 102 ALA A O 1
ATOM 817 N N . ARG A 1 103 ? 8.804 14.411 -11.738 1.00 45.12 103 ARG A N 1
ATOM 818 C CA . ARG A 1 103 ? 7.493 15.075 -11.909 1.00 45.12 103 ARG A CA 1
ATOM 819 C C . ARG A 1 103 ? 6.446 14.672 -10.866 1.00 45.12 103 ARG A C 1
ATOM 821 O O . ARG A 1 103 ? 5.361 15.233 -10.867 1.00 45.12 103 ARG A O 1
ATOM 828 N N . LEU A 1 104 ? 6.761 13.693 -10.021 1.00 48.50 104 LEU A N 1
ATOM 829 C CA . LEU A 1 104 ? 5.882 13.137 -8.989 1.00 48.50 104 LEU A CA 1
ATOM 830 C C . LEU A 1 104 ? 6.256 13.596 -7.563 1.00 48.50 104 LEU A C 1
ATOM 832 O O . LEU A 1 104 ? 5.652 13.112 -6.603 1.00 48.50 104 LEU A O 1
ATOM 836 N N . PHE A 1 105 ? 7.241 14.500 -7.445 1.00 48.25 105 PHE A N 1
ATOM 837 C CA . PHE A 1 105 ? 7.785 15.075 -6.203 1.00 48.25 105 PHE A CA 1
ATOM 838 C C . PHE A 1 105 ? 7.641 16.616 -6.103 1.00 48.25 105 PHE A C 1
ATOM 840 O O . PHE A 1 105 ? 8.208 17.208 -5.185 1.00 48.25 105 PHE A O 1
ATOM 847 N N . PHE A 1 106 ? 6.888 17.265 -7.005 1.00 39.59 106 PHE A N 1
ATOM 848 C CA . PHE A 1 106 ? 6.496 18.682 -6.913 1.00 39.59 106 PHE A CA 1
ATOM 849 C C . PHE A 1 106 ? 5.015 18.857 -7.244 1.00 39.59 106 PHE A C 1
ATOM 851 O O . PHE A 1 106 ? 4.544 18.131 -8.150 1.00 39.59 106 PHE A O 1
#

Secondary structure (DSSP, 8-state):
------------PPPHHHHHHHHHHHHHHHHHHS-TTTHHHHHHHHHTT-HHHHHHHHHHHHHHHHHTTTTTS-SS----S--PPPGGGHHHHHHHHHHHHHHS--

Radius of gyration: 21.26 Å; chains: 1; bounding box: 61×45×48 Å

Foldseek 3Di:
DDDDDDPPDPPPPDDPVSVLVVVLVVLLVVLLVDDPVCSLVSLCVVCVPVPVSSVSSVVVNVVCVVCVPVVVDPPDDPPPDDDDDDPPVPPPCVVVVVVVVVVVPD

Sequence (106 aa):
MLRNGDWTRQTTVPSSRAQDDDLVMSLVEVTLAQPKQERERYLSSVCAQDSELFKEVRKYVEWEERMDGFLLDPLYSQPCSGAALTAPEFVDKARRILLCAARLFF